Protein AF-A0A1A7XT95-F1 (afdb_monomer_lite)

Sequence (165 aa):
LTNCIFMTFSDPPEWSKQVEYTFTGIYTFESLTKIVARGFAIDNFTFLRDPWNWLDFMVISMAYITEFVDLGNVSALRTFRVLRALKTISVIPGLKTIVGALIQSVKKLSDVMILTVFCLSVFALIGLQLFMGNLRNKCVFWPINMTEQYLENGSRGFDWSQFIN

Foldseek 3Di:
DVLVVLLPDPDHDPVSVVVLVVVLVVLLVVLVCVCVVVPPDDDPDDQPVDVLSVLSVVLNVVVVCVVVDCPDDDPVSSVSSVSVVCNVCSVDPVSVVVVVVVVVVVVVCVVVVVVVVVVVVVVVVVCCVVCVCVVLDDDDDPPDPCVQLADPVRDGDDDPVVSND

Organism: NCBI:txid60296

pLDDT: mean 72.71, std 12.89, range [39.56, 97.75]

Secondary structure (DSSP, 8-state):
-HHHHHHT-SS--THHHHHHHHHHHHHHHHHHHHHHHT-SSSS-SSSSS-HHHHHHHHHHHHHHHHHH---TT-THHHHHHHHHHHHHHHH-HHHHHHHHHHHHHHHHHHHHHHHHHHHHHHHHHHHHHHHTTGGG-----SS--GGGGB-TTS-B---HHHHH-

InterPro domains:
  IPR005821 Ion transport domain [PF00520] (1-145)
  IPR027359 Voltage-dependent channel domain superfamily [G3DSA:1.20.120.350] (1-93)
  IPR043203 Voltage-gated cation channel calcium and sodium [PTHR10037] (1-145)

Radius of gyration: 28.0 Å; chains: 1; bounding box: 80×46×54 Å

Structure (mmCIF, N/CA/C/O backbone):
data_AF-A0A1A7XT95-F1
#
_entry.id   AF-A0A1A7XT95-F1
#
loop_
_atom_site.group_PDB
_atom_site.id
_atom_site.type_symbol
_atom_site.label_atom_id
_atom_site.label_alt_id
_atom_site.label_comp_id
_atom_site.label_asym_id
_atom_site.label_entity_id
_atom_site.label_seq_id
_atom_site.pdbx_PDB_ins_code
_atom_site.Cartn_x
_atom_site.Cartn_y
_atom_site.Cartn_z
_atom_site.occupancy
_atom_site.B_iso_or_equiv
_atom_site.auth_seq_id
_atom_site.auth_comp_id
_atom_site.auth_asym_id
_atom_site.auth_atom_id
_atom_site.pdbx_PDB_model_num
ATOM 1 N N . LEU A 1 1 ? -7.462 3.606 17.729 1.00 60.94 1 LEU A N 1
ATOM 2 C CA . LEU A 1 1 ? -6.140 4.183 18.083 1.00 60.94 1 LEU A CA 1
ATOM 3 C C . LEU A 1 1 ? -5.232 3.162 18.765 1.00 60.94 1 LEU A C 1
ATOM 5 O O . LEU A 1 1 ? -4.178 2.885 18.215 1.00 60.94 1 LEU A O 1
ATOM 9 N N . THR A 1 2 ? -5.649 2.522 19.865 1.00 65.75 2 THR A N 1
ATOM 10 C CA . THR A 1 2 ? -4.862 1.477 20.564 1.00 65.75 2 THR A CA 1
ATOM 11 C C . THR A 1 2 ? -4.402 0.334 19.650 1.00 65.75 2 THR A C 1
ATOM 13 O O . THR A 1 2 ? -3.263 -0.103 19.733 1.00 65.75 2 THR A O 1
ATOM 16 N N . ASN A 1 3 ? -5.246 -0.087 18.702 1.00 66.25 3 ASN A N 1
ATOM 17 C CA . ASN A 1 3 ? -4.903 -1.112 1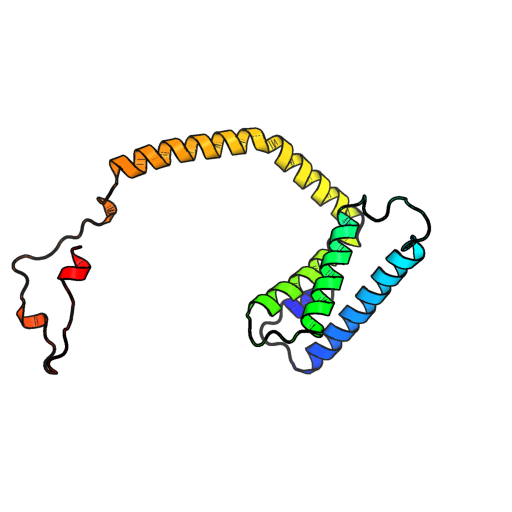7.711 1.00 66.25 3 ASN A CA 1
ATOM 18 C C . ASN A 1 3 ? -3.748 -0.691 16.771 1.00 66.25 3 ASN A C 1
ATOM 20 O O . ASN A 1 3 ? -2.932 -1.526 16.402 1.00 66.25 3 ASN A O 1
ATOM 24 N N . CYS A 1 4 ? -3.615 0.601 16.451 1.00 68.75 4 CYS A N 1
ATOM 25 C CA . CYS A 1 4 ? -2.528 1.111 15.606 1.00 68.75 4 CYS A CA 1
ATOM 26 C C . CYS A 1 4 ? -1.183 1.148 16.345 1.00 68.75 4 CYS A C 1
ATOM 28 O O . CYS A 1 4 ? -0.157 0.872 15.739 1.00 68.75 4 CYS A O 1
ATOM 30 N N . ILE A 1 5 ? -1.196 1.439 17.652 1.00 72.06 5 ILE A N 1
ATOM 31 C CA . ILE A 1 5 ? -0.004 1.377 18.524 1.00 72.06 5 ILE A CA 1
ATOM 32 C C . ILE A 1 5 ? 0.516 -0.062 18.609 1.00 72.06 5 ILE A C 1
ATOM 34 O O . ILE A 1 5 ? 1.709 -0.320 18.723 1.00 72.06 5 ILE A O 1
ATOM 38 N N . PHE A 1 6 ? -0.395 -1.020 18.525 1.00 65.12 6 PHE A N 1
ATOM 39 C CA . PHE A 1 6 ? -0.053 -2.426 18.571 1.00 65.12 6 PHE A CA 1
ATOM 40 C C . PHE A 1 6 ? 0.551 -2.940 17.261 1.00 65.12 6 PHE A C 1
ATOM 42 O O . PHE A 1 6 ? 1.495 -3.721 17.289 1.00 65.12 6 PHE A O 1
ATOM 49 N N . MET A 1 7 ? 0.086 -2.421 16.117 1.00 66.31 7 MET A N 1
ATOM 50 C CA . MET A 1 7 ? 0.673 -2.723 14.805 1.00 66.31 7 MET A CA 1
ATOM 51 C C . MET A 1 7 ? 2.103 -2.195 14.630 1.00 66.31 7 MET A C 1
ATOM 53 O O . MET A 1 7 ? 2.810 -2.671 13.748 1.00 66.31 7 MET A O 1
ATOM 57 N N . THR A 1 8 ? 2.533 -1.212 15.428 1.00 72.31 8 THR A N 1
ATOM 58 C CA . THR A 1 8 ? 3.897 -0.663 15.352 1.00 72.31 8 THR A CA 1
ATOM 59 C C . THR A 1 8 ? 4.950 -1.490 16.091 1.00 72.31 8 THR A C 1
ATOM 61 O O . THR A 1 8 ? 6.137 -1.214 15.937 1.00 72.31 8 THR A O 1
ATOM 64 N N . PHE A 1 9 ? 4.561 -2.501 16.874 1.00 73.94 9 PHE A N 1
ATOM 65 C CA . PHE A 1 9 ? 5.522 -3.392 17.525 1.00 73.94 9 PHE A CA 1
ATOM 66 C C . PHE A 1 9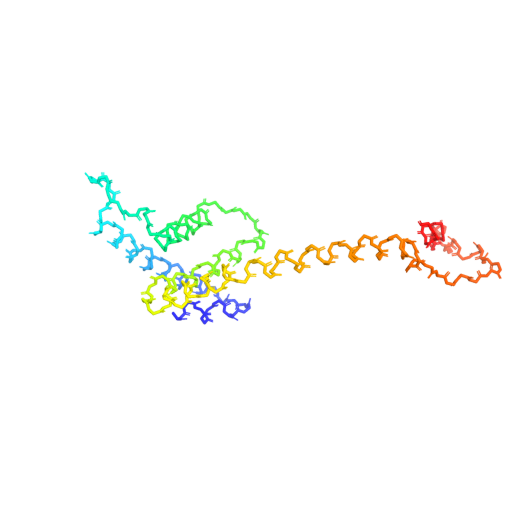 ? 6.011 -4.477 16.555 1.00 73.94 9 PHE A C 1
ATOM 68 O O . PHE A 1 9 ? 5.209 -5.240 16.019 1.00 73.94 9 PHE A O 1
ATOM 75 N N . SER A 1 10 ? 7.331 -4.558 16.354 1.00 66.31 10 SER A N 1
ATOM 76 C CA . SER A 1 10 ? 7.967 -5.561 15.484 1.00 66.31 10 SER A CA 1
ATOM 77 C C . SER A 1 10 ? 7.856 -6.990 16.030 1.00 66.31 10 SER A C 1
ATOM 79 O O . SER A 1 10 ? 7.635 -7.913 15.250 1.00 66.31 10 SER A O 1
ATOM 81 N N . ASP A 1 11 ? 7.936 -7.154 17.356 1.00 70.38 11 ASP A N 1
ATOM 82 C CA . ASP A 1 11 ? 7.840 -8.439 18.058 1.00 70.38 11 ASP A CA 1
ATOM 83 C C . ASP A 1 11 ? 6.724 -8.379 19.112 1.00 70.38 11 ASP A C 1
ATOM 85 O O . ASP A 1 11 ? 6.948 -7.952 20.250 1.00 70.38 11 ASP A O 1
ATOM 89 N N . PRO A 1 12 ? 5.482 -8.736 18.746 1.00 65.81 12 PRO A N 1
ATOM 90 C CA . PRO A 1 12 ? 4.367 -8.652 19.668 1.00 65.81 12 PRO A CA 1
ATOM 91 C C . PRO A 1 12 ? 4.391 -9.848 20.648 1.00 65.81 12 PRO A C 1
ATOM 93 O O . PRO A 1 12 ? 4.474 -11.000 20.222 1.00 65.81 12 PRO A O 1
ATOM 96 N N . PRO A 1 13 ? 4.299 -9.613 21.969 1.00 72.88 13 PRO A N 1
ATOM 97 C CA . PRO A 1 13 ? 4.295 -10.678 22.982 1.00 72.88 13 PRO A CA 1
ATOM 98 C C . PRO A 1 13 ? 3.018 -11.532 22.896 1.00 72.88 13 PRO A C 1
ATOM 100 O O . PRO A 1 13 ? 1.989 -11.007 22.517 1.00 72.88 13 PRO A O 1
ATOM 103 N N . GLU A 1 14 ? 3.001 -12.814 23.275 1.00 71.62 14 GLU A N 1
ATOM 104 C CA . GLU A 1 14 ? 1.859 -13.737 23.019 1.00 71.62 14 GLU A CA 1
ATOM 105 C C . GLU A 1 14 ? 0.463 -13.250 23.489 1.00 71.62 14 GLU A C 1
ATOM 107 O O . GLU A 1 14 ? -0.543 -13.524 22.832 1.00 71.62 14 GLU A O 1
ATOM 112 N N . TRP A 1 15 ? 0.377 -12.442 24.555 1.00 72.50 15 TRP A N 1
ATOM 113 C CA . TRP A 1 15 ? -0.879 -11.821 25.024 1.00 72.50 15 TRP A CA 1
ATOM 114 C C . TRP A 1 15 ? -1.472 -10.797 24.038 1.00 72.50 15 TRP A C 1
ATOM 116 O O . TRP A 1 15 ? -2.656 -10.459 24.097 1.00 72.50 15 TRP A O 1
ATOM 126 N N . SER A 1 16 ? -0.658 -10.331 23.093 1.00 66.88 16 SER A N 1
ATOM 127 C CA . SER A 1 16 ? -1.038 -9.435 22.006 1.00 66.88 16 SER A CA 1
ATOM 128 C C . SER A 1 16 ? -2.167 -9.982 21.143 1.00 66.88 16 SER A C 1
ATOM 130 O O . SER A 1 16 ? -3.099 -9.253 20.804 1.00 66.88 16 SER A O 1
ATOM 132 N N . LYS A 1 17 ? -2.139 -11.283 20.855 1.00 64.94 17 LYS A N 1
ATOM 133 C CA . LYS A 1 17 ? -3.112 -11.933 19.979 1.00 64.94 17 LYS A CA 1
ATOM 134 C C . LYS A 1 17 ? -4.520 -11.864 20.570 1.00 64.94 17 LYS A C 1
ATOM 136 O O . LYS A 1 17 ? -5.464 -11.517 19.870 1.00 64.94 17 LYS A O 1
ATOM 141 N N . GLN A 1 18 ? -4.672 -12.090 21.877 1.00 69.44 18 GLN A N 1
ATOM 142 C CA . GLN A 1 18 ? -5.971 -11.977 22.560 1.00 69.44 18 GLN A CA 1
ATOM 143 C C . GLN A 1 18 ? -6.533 -10.554 22.523 1.00 69.44 18 GLN A C 1
ATOM 145 O O . GLN A 1 18 ? -7.735 -10.356 22.329 1.00 69.44 18 GLN A O 1
ATOM 150 N N . VAL A 1 19 ? -5.666 -9.555 22.672 1.00 70.69 19 VAL A N 1
ATOM 151 C CA .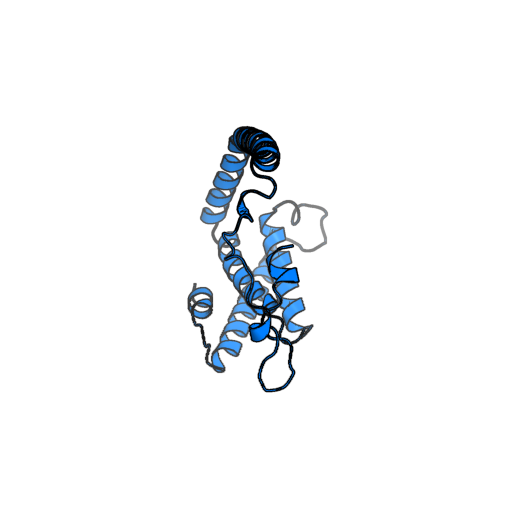 VAL A 1 19 ? -6.044 -8.143 22.583 1.00 70.69 19 VAL A CA 1
ATOM 152 C C . VAL A 1 19 ? -6.455 -7.788 21.148 1.00 70.69 19 VAL A C 1
ATOM 154 O O . VAL A 1 19 ? -7.482 -7.139 20.947 1.00 70.69 19 VAL A O 1
ATOM 157 N N . GLU A 1 20 ? -5.727 -8.273 20.139 1.00 68.00 20 GLU A N 1
ATOM 158 C CA . GLU A 1 20 ? -6.085 -8.123 18.723 1.00 68.00 20 GLU A CA 1
ATOM 159 C C . GLU A 1 20 ? -7.436 -8.773 18.386 1.00 68.00 20 GLU A C 1
ATOM 161 O O . GLU A 1 20 ? -8.248 -8.146 17.697 1.00 68.00 20 GLU A O 1
ATOM 166 N N . TYR A 1 21 ? -7.714 -9.976 18.896 1.00 66.94 21 TYR A N 1
ATOM 167 C CA . TYR A 1 21 ? -8.999 -10.659 18.713 1.00 66.94 21 TYR A CA 1
ATOM 168 C C . TYR A 1 21 ? -10.147 -9.935 19.407 1.00 66.94 21 TYR A C 1
ATOM 170 O O . TYR A 1 21 ? -11.200 -9.741 18.806 1.00 66.94 21 TYR A O 1
ATOM 178 N N . THR A 1 22 ? -9.932 -9.445 20.628 1.00 73.94 22 THR A N 1
ATOM 179 C CA . THR A 1 22 ? -10.944 -8.680 21.373 1.00 73.94 22 THR A CA 1
ATOM 180 C C . THR A 1 22 ? -11.287 -7.381 20.649 1.00 73.94 22 THR A C 1
ATOM 182 O O . THR A 1 22 ? -12.460 -7.075 20.437 1.00 73.94 22 THR A O 1
ATOM 185 N N . PHE A 1 23 ? -10.276 -6.640 20.184 1.00 67.19 23 PHE A N 1
ATOM 186 C CA . PHE A 1 23 ? -10.499 -5.451 19.366 1.00 67.19 23 PHE A CA 1
ATOM 187 C C . PHE A 1 23 ? -11.234 -5.793 18.070 1.00 67.19 23 PHE A C 1
ATOM 189 O O . PHE A 1 23 ? -12.198 -5.118 17.716 1.00 67.19 23 PHE A O 1
ATOM 196 N N . THR A 1 24 ? -10.828 -6.860 17.383 1.00 67.25 24 THR A N 1
ATOM 197 C CA . THR A 1 24 ? -11.481 -7.302 16.143 1.00 67.25 24 THR A CA 1
ATOM 198 C C . THR A 1 24 ? -12.940 -7.676 16.388 1.00 67.25 24 THR A C 1
ATOM 200 O O . THR A 1 24 ? -13.796 -7.250 15.617 1.00 67.25 24 THR A O 1
ATOM 203 N N . GLY A 1 25 ? -13.248 -8.376 17.480 1.00 68.62 25 GLY A N 1
ATOM 204 C CA . GLY A 1 25 ? -14.608 -8.727 17.883 1.00 68.62 25 GLY A CA 1
ATOM 205 C C . GLY A 1 25 ? -15.473 -7.500 18.169 1.00 68.62 25 GLY A C 1
ATOM 206 O O . GLY A 1 25 ? -16.559 -7.382 17.608 1.00 68.62 25 GLY A O 1
ATOM 207 N N . ILE A 1 26 ? -14.968 -6.537 18.948 1.00 76.44 26 ILE A N 1
ATOM 208 C CA . ILE A 1 26 ? -15.677 -5.280 19.249 1.00 76.44 26 ILE A CA 1
ATOM 209 C C . ILE A 1 26 ? -15.968 -4.497 17.961 1.00 76.44 26 ILE A C 1
ATOM 211 O O . ILE A 1 26 ? -17.103 -4.081 17.733 1.00 76.44 26 ILE A O 1
ATOM 215 N N . TYR A 1 27 ? -14.977 -4.337 17.080 1.00 66.56 27 TYR A N 1
ATOM 216 C CA . TYR A 1 27 ? -15.160 -3.607 15.821 1.00 66.56 27 TYR A CA 1
ATOM 217 C C . TYR A 1 27 ? -16.053 -4.354 14.826 1.00 66.56 27 TYR A C 1
ATOM 219 O O . TYR A 1 27 ? -16.763 -3.724 14.039 1.00 66.56 27 TYR A O 1
ATOM 227 N N . THR A 1 28 ? -16.013 -5.685 14.827 1.00 66.88 28 THR A N 1
ATOM 228 C CA . THR A 1 28 ? -16.905 -6.522 14.016 1.00 66.88 28 THR A CA 1
ATOM 229 C C . THR A 1 28 ? -18.336 -6.364 14.498 1.00 66.88 28 THR A C 1
ATOM 231 O O . THR A 1 28 ? -19.216 -6.121 13.683 1.00 66.88 28 THR A O 1
ATOM 234 N N . PHE A 1 29 ? -18.560 -6.404 15.811 1.00 71.44 29 PHE A N 1
ATOM 235 C CA . PHE A 1 29 ? -19.873 -6.203 16.409 1.00 71.44 29 PHE A CA 1
ATOM 236 C C . PHE A 1 29 ? -20.405 -4.789 16.152 1.00 71.44 29 PHE A C 1
ATOM 238 O O . PHE A 1 29 ? -21.546 -4.638 15.733 1.00 71.44 29 PHE A O 1
ATOM 245 N N . GLU A 1 30 ? -19.583 -3.749 16.303 1.00 69.56 30 GLU A N 1
ATOM 246 C CA . GLU A 1 30 ? -19.964 -2.362 16.007 1.00 69.56 30 GLU A CA 1
ATOM 247 C C . GLU A 1 30 ? -20.414 -2.187 14.546 1.00 69.56 30 GLU A C 1
ATOM 249 O O . GLU A 1 30 ? -21.448 -1.570 14.275 1.00 69.56 30 GLU A O 1
ATOM 254 N N . SER A 1 31 ? -19.666 -2.761 13.600 1.00 62.91 31 SER A N 1
ATOM 255 C CA . SER A 1 31 ? -20.030 -2.733 12.182 1.00 62.91 31 SER A CA 1
ATOM 256 C C . SER A 1 31 ? -21.254 -3.574 11.881 1.00 62.91 31 SER A C 1
ATOM 258 O O . SER A 1 31 ? -22.162 -3.086 11.223 1.00 62.91 31 SER A O 1
ATOM 260 N N . LEU A 1 32 ? -21.331 -4.796 12.403 1.00 66.12 32 LEU A N 1
ATOM 261 C CA . LEU A 1 32 ? -22.481 -5.677 12.228 1.00 66.12 32 LEU A CA 1
ATOM 262 C C . LEU A 1 32 ? -23.756 -5.020 12.767 1.00 66.12 32 LEU A C 1
ATOM 264 O O . LEU A 1 32 ? -24.787 -5.047 12.107 1.00 66.12 32 LEU A O 1
ATOM 268 N N . THR A 1 33 ? -23.672 -4.337 13.909 1.00 65.25 33 THR A N 1
ATOM 269 C CA . THR A 1 33 ? -24.801 -3.601 14.490 1.00 65.25 33 THR A CA 1
ATOM 270 C C . THR A 1 33 ? -25.183 -2.404 13.620 1.00 65.25 33 THR A C 1
ATOM 272 O O . THR A 1 33 ? -26.365 -2.176 13.396 1.00 65.25 33 THR A O 1
ATOM 275 N N . LYS A 1 34 ? -24.217 -1.663 13.056 1.00 64.31 34 LYS A N 1
ATOM 276 C CA . LYS A 1 34 ? -24.486 -0.575 12.092 1.00 64.31 34 LYS A CA 1
ATOM 277 C C . LYS A 1 34 ? -25.103 -1.081 10.786 1.00 64.31 34 LYS A C 1
ATOM 279 O O . LYS A 1 34 ? -25.956 -0.399 10.224 1.00 64.31 34 LYS A O 1
ATOM 284 N N . ILE A 1 35 ? -24.679 -2.252 10.322 1.00 64.06 35 ILE A N 1
ATOM 285 C CA . ILE A 1 35 ? -25.174 -2.935 9.125 1.00 64.06 35 ILE A CA 1
ATOM 286 C C . ILE A 1 35 ? -26.617 -3.418 9.350 1.00 64.06 35 ILE A C 1
ATOM 288 O O . ILE A 1 35 ? -27.501 -3.133 8.550 1.00 64.06 35 ILE A O 1
ATOM 292 N N . VAL A 1 36 ? -26.880 -4.084 10.476 1.00 61.44 36 VAL A N 1
ATOM 293 C CA . VAL A 1 36 ? -28.206 -4.611 10.834 1.00 61.44 36 VAL A CA 1
ATOM 294 C C . VAL A 1 36 ? -29.185 -3.480 11.165 1.00 61.44 36 VAL A C 1
ATOM 296 O O . VAL A 1 36 ? -30.318 -3.505 10.692 1.00 61.44 36 VAL A O 1
ATOM 299 N N . ALA A 1 37 ? -28.750 -2.448 11.896 1.00 58.84 37 ALA A N 1
ATOM 300 C CA . ALA A 1 37 ? -29.587 -1.298 12.249 1.00 58.84 37 ALA A CA 1
ATOM 301 C C . ALA A 1 37 ? -29.945 -0.410 11.046 1.00 58.84 37 ALA A C 1
ATOM 303 O O . ALA A 1 37 ? -30.971 0.262 11.072 1.00 58.84 37 ALA A O 1
ATOM 304 N N . ARG A 1 38 ? -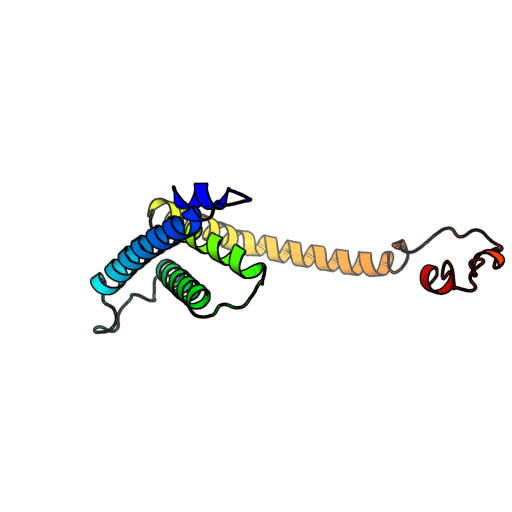29.120 -0.399 9.988 1.00 54.94 38 ARG A N 1
ATOM 305 C CA . ARG A 1 38 ? -29.426 0.290 8.721 1.00 54.94 38 ARG A CA 1
ATOM 306 C C . ARG A 1 38 ? -30.148 -0.600 7.700 1.00 54.94 38 ARG A C 1
ATOM 308 O O . ARG A 1 38 ? -30.506 -0.101 6.639 1.00 54.94 38 ARG A O 1
ATOM 315 N N . GLY A 1 39 ? -30.422 -1.860 8.052 1.00 50.94 39 GLY A N 1
ATOM 316 C CA . GLY A 1 39 ? -31.183 -2.821 7.254 1.00 50.94 39 GLY A CA 1
ATOM 317 C C . GLY A 1 39 ? -30.290 -3.694 6.372 1.00 50.94 39 GLY A C 1
ATOM 318 O O . GLY A 1 39 ? -29.570 -3.195 5.513 1.00 50.94 39 GLY A O 1
ATOM 319 N N . PHE A 1 40 ? -30.357 -5.016 6.572 1.00 51.06 40 PHE A N 1
ATOM 320 C CA . PHE A 1 40 ? -29.533 -5.971 5.824 1.00 51.06 40 PHE A CA 1
ATOM 321 C C . PHE A 1 40 ? -30.173 -6.438 4.508 1.00 51.06 40 PHE A C 1
ATOM 323 O O . PHE A 1 40 ? -29.441 -6.629 3.545 1.00 51.06 40 PHE A O 1
ATOM 330 N N . ALA A 1 41 ? -31.499 -6.637 4.425 1.00 48.12 41 ALA A N 1
ATOM 331 C CA . ALA A 1 41 ? -32.076 -7.320 3.254 1.00 48.12 41 ALA A CA 1
ATOM 332 C C . ALA A 1 41 ? -33.626 -7.354 3.146 1.00 48.12 41 ALA A C 1
ATOM 334 O O . ALA A 1 41 ? -34.149 -8.341 2.639 1.00 48.12 41 ALA A O 1
ATOM 335 N N . ILE A 1 42 ? -34.395 -6.366 3.632 1.00 46.59 42 ILE A N 1
ATOM 336 C CA . ILE A 1 42 ? -35.879 -6.387 3.467 1.00 46.59 42 ILE A CA 1
ATOM 337 C C . ILE A 1 42 ? -36.429 -5.236 2.616 1.00 46.59 42 ILE A C 1
ATOM 339 O O . ILE A 1 42 ? -37.548 -5.335 2.125 1.00 46.59 42 ILE A O 1
ATOM 343 N N . ASP A 1 43 ? -35.633 -4.210 2.315 1.00 39.56 43 ASP A N 1
ATOM 344 C CA . ASP A 1 43 ? -36.032 -3.214 1.323 1.00 39.56 43 ASP A CA 1
ATOM 345 C C . ASP A 1 43 ? -34.872 -2.904 0.372 1.00 39.56 43 ASP A C 1
ATOM 347 O O . ASP A 1 43 ? -33.717 -2.781 0.782 1.00 39.56 43 ASP A O 1
ATOM 351 N N . ASN A 1 44 ? -35.180 -2.851 -0.921 1.00 43.91 44 ASN A N 1
ATOM 352 C CA . ASN A 1 44 ? -34.261 -2.826 -2.062 1.00 43.91 44 ASN A CA 1
ATOM 353 C C . ASN A 1 44 ? -33.455 -1.516 -2.213 1.00 43.91 44 ASN A C 1
ATOM 355 O O . ASN A 1 44 ? -33.132 -1.125 -3.334 1.00 43.91 44 ASN A O 1
ATOM 359 N N . PHE A 1 45 ? -33.108 -0.807 -1.136 1.00 44.69 45 PHE A N 1
ATOM 360 C CA . PHE A 1 45 ? -32.513 0.524 -1.253 1.00 44.69 45 PHE A CA 1
ATOM 361 C C . PHE A 1 45 ? -31.375 0.817 -0.255 1.00 44.69 45 PHE A C 1
ATOM 363 O O . PHE A 1 45 ? -31.573 1.191 0.894 1.00 44.69 45 PHE A O 1
ATOM 370 N N . THR A 1 46 ? -30.162 0.862 -0.825 1.00 50.84 46 THR A N 1
ATOM 371 C CA . THR A 1 46 ? -29.117 1.878 -0.539 1.00 50.84 46 THR A CA 1
ATOM 372 C C . THR A 1 46 ? -28.039 1.588 0.519 1.00 50.84 46 THR A C 1
ATOM 374 O O . THR A 1 46 ? -27.336 2.510 0.915 1.00 50.84 46 THR A O 1
ATOM 377 N N . PHE A 1 47 ? -27.763 0.339 0.910 1.00 48.81 47 PHE A N 1
ATOM 378 C CA . PHE A 1 47 ? -26.535 0.053 1.689 1.00 48.81 47 PHE A CA 1
ATOM 379 C C . PHE A 1 47 ? -25.274 -0.094 0.800 1.00 48.81 47 PHE A C 1
ATOM 381 O O . PHE A 1 47 ? -24.169 0.263 1.202 1.00 48.81 47 PHE A O 1
ATOM 388 N N . LEU A 1 48 ? -25.425 -0.540 -0.455 1.00 52.34 48 LEU A N 1
ATOM 389 C CA . LEU A 1 48 ? -24.316 -0.741 -1.408 1.00 52.34 48 LEU A CA 1
ATOM 390 C C . LEU A 1 48 ? -23.937 0.508 -2.232 1.00 52.34 48 LEU A C 1
ATOM 392 O O . LEU A 1 48 ? -22.997 0.453 -3.019 1.00 52.34 48 LEU A O 1
ATOM 396 N N . ARG A 1 49 ? -24.651 1.634 -2.083 1.00 56.81 49 ARG A N 1
ATOM 397 C CA . ARG A 1 49 ? -24.388 2.856 -2.872 1.00 56.81 49 ARG A CA 1
ATOM 398 C C . ARG A 1 49 ? -23.239 3.697 -2.310 1.00 56.81 49 ARG A C 1
ATOM 400 O O . ARG A 1 49 ? -22.629 4.459 -3.057 1.00 56.81 49 ARG A O 1
ATOM 407 N N . ASP A 1 50 ? -22.926 3.532 -1.026 1.00 65.25 50 ASP A N 1
ATOM 408 C CA . ASP A 1 50 ? -21.812 4.220 -0.385 1.00 65.25 50 ASP A CA 1
ATOM 409 C C . ASP A 1 50 ? -20.520 3.388 -0.480 1.00 65.25 50 ASP A C 1
ATOM 411 O O . ASP A 1 50 ? -20.406 2.345 0.171 1.00 65.25 50 ASP A O 1
ATOM 415 N N . PRO A 1 51 ? -19.487 3.855 -1.209 1.00 69.50 51 PRO A N 1
ATOM 416 C CA . PRO A 1 51 ? -18.224 3.122 -1.368 1.00 69.50 51 PRO A CA 1
ATOM 417 C C . PRO A 1 51 ? -17.495 2.892 -0.034 1.00 69.50 51 PRO A C 1
ATOM 419 O O . PRO A 1 51 ? -16.760 1.921 0.134 1.00 69.50 51 PRO A O 1
ATOM 422 N N . TRP A 1 52 ? -17.747 3.750 0.955 1.00 71.69 52 TRP A N 1
ATOM 423 C CA . TRP A 1 52 ? -17.227 3.625 2.319 1.00 71.69 52 TRP A CA 1
ATOM 424 C C . TRP A 1 52 ? -17.739 2.398 3.060 1.00 71.69 52 TRP A C 1
ATOM 426 O O . TRP A 1 52 ? -17.063 1.872 3.939 1.00 71.69 52 TRP A O 1
ATOM 436 N N . ASN A 1 53 ? -18.943 1.971 2.719 1.00 71.19 53 ASN A N 1
ATOM 437 C CA . ASN A 1 53 ? -19.609 0.854 3.347 1.00 71.19 53 ASN A CA 1
ATOM 438 C C . ASN A 1 53 ? -19.191 -0.480 2.700 1.00 71.19 53 ASN A C 1
ATOM 440 O O . ASN A 1 53 ? -19.049 -1.495 3.377 1.00 71.19 53 ASN A O 1
ATOM 444 N N . TRP A 1 54 ? -18.855 -0.436 1.407 1.00 73.62 54 TRP A N 1
ATOM 445 C CA . TRP A 1 54 ? -18.167 -1.518 0.697 1.00 73.62 54 TRP A CA 1
ATOM 446 C C . TRP A 1 54 ? -16.787 -1.824 1.292 1.00 73.62 54 TRP A C 1
ATOM 448 O O . TRP A 1 54 ? -16.426 -2.988 1.453 1.00 73.62 54 TRP A O 1
ATOM 458 N N . LEU A 1 55 ? -16.038 -0.786 1.681 1.00 73.06 55 LEU A N 1
ATOM 459 C CA . LEU A 1 55 ? -14.746 -0.948 2.352 1.00 73.06 55 LEU A CA 1
ATOM 460 C C . LEU A 1 55 ? -14.893 -1.696 3.685 1.00 73.06 55 LEU A C 1
ATOM 462 O O . LEU A 1 55 ? -14.118 -2.610 3.952 1.00 73.06 55 LEU A O 1
ATOM 466 N N . ASP A 1 56 ? -15.897 -1.359 4.499 1.00 74.12 56 ASP A N 1
ATOM 467 C CA . ASP A 1 56 ? -16.131 -2.030 5.786 1.00 74.12 56 ASP A CA 1
ATOM 468 C C . ASP A 1 56 ? -16.482 -3.520 5.601 1.00 74.12 56 ASP A C 1
ATOM 470 O O . ASP A 1 56 ? -15.933 -4.375 6.298 1.00 74.12 56 ASP A O 1
ATOM 474 N N . PHE A 1 57 ? -17.289 -3.856 4.587 1.00 71.62 57 PHE A N 1
ATOM 475 C CA . PHE A 1 57 ? -17.609 -5.246 4.236 1.00 71.62 57 PHE A CA 1
ATOM 476 C C . PHE A 1 57 ? -16.381 -6.045 3.760 1.00 71.62 57 PHE A C 1
ATOM 478 O O . PHE A 1 57 ? -16.163 -7.181 4.189 1.00 71.62 57 PHE A O 1
ATOM 485 N N . MET A 1 58 ? -15.534 -5.445 2.918 1.00 75.06 58 MET A N 1
ATOM 486 C CA . MET A 1 58 ? -14.291 -6.074 2.450 1.00 75.06 58 MET A CA 1
ATOM 487 C C . MET A 1 58 ? -13.304 -6.324 3.597 1.00 75.06 58 MET A C 1
ATOM 489 O O . MET A 1 58 ? -12.683 -7.380 3.659 1.00 75.06 58 MET A O 1
ATOM 493 N N . VAL A 1 59 ? -13.179 -5.394 4.548 1.00 74.88 59 VAL A N 1
ATOM 494 C CA . VAL A 1 59 ? -12.280 -5.562 5.703 1.00 74.88 59 VAL A CA 1
ATOM 495 C C . VAL A 1 59 ? -12.762 -6.675 6.638 1.00 74.88 59 VAL A C 1
ATOM 497 O O . VAL A 1 59 ? -11.946 -7.467 7.107 1.00 74.88 59 VAL A O 1
ATOM 500 N N . ILE A 1 60 ? -14.071 -6.761 6.901 1.00 74.75 60 ILE A N 1
ATOM 501 C CA . ILE A 1 60 ? -14.644 -7.802 7.773 1.00 74.75 60 ILE A CA 1
ATOM 502 C C . ILE A 1 60 ? -14.544 -9.177 7.110 1.00 74.75 60 ILE A C 1
ATOM 504 O O . ILE A 1 60 ? -14.089 -10.123 7.749 1.00 74.75 60 ILE A O 1
ATOM 508 N N . SER A 1 61 ? -14.916 -9.287 5.831 1.00 75.19 61 SER A N 1
ATOM 509 C CA . SER A 1 61 ? -14.804 -10.548 5.087 1.00 75.19 61 SER A CA 1
ATOM 510 C C . SER A 1 61 ? -13.356 -11.038 5.024 1.00 75.19 61 SER A C 1
ATOM 512 O O . SER A 1 61 ? -13.104 -12.204 5.314 1.00 75.19 61 SER A O 1
ATOM 514 N N . MET A 1 62 ? -12.391 -10.147 4.768 1.00 70.19 62 MET A N 1
ATOM 515 C CA . MET A 1 62 ? -10.977 -10.521 4.752 1.00 70.19 62 MET A CA 1
ATOM 516 C C . MET A 1 62 ? -10.470 -10.943 6.134 1.00 70.19 62 MET A C 1
ATOM 518 O O . MET A 1 62 ? -9.723 -11.909 6.227 1.00 70.19 62 MET A O 1
ATOM 522 N N . ALA A 1 63 ? -10.911 -10.283 7.212 1.00 72.38 63 ALA A N 1
ATOM 523 C CA . ALA A 1 63 ? -10.563 -10.683 8.575 1.00 72.38 63 ALA A CA 1
ATOM 524 C C . ALA A 1 63 ? -11.091 -12.086 8.924 1.00 72.38 63 ALA A C 1
ATOM 526 O O . ALA A 1 63 ? -10.348 -12.880 9.495 1.00 72.38 63 ALA A O 1
ATOM 527 N N . TYR A 1 64 ? -12.329 -12.413 8.539 1.00 70.50 64 TYR A N 1
ATOM 528 C CA . TYR A 1 64 ? -12.891 -13.753 8.741 1.00 70.50 64 TYR A CA 1
ATOM 529 C C . TYR A 1 64 ? -12.182 -14.810 7.896 1.00 70.50 64 TYR A C 1
ATOM 531 O O . TYR A 1 64 ? -11.888 -15.884 8.404 1.00 70.50 64 TYR A O 1
ATOM 539 N N . ILE A 1 65 ? -11.863 -14.512 6.634 1.00 72.38 65 ILE A N 1
ATOM 540 C CA . ILE A 1 65 ? -11.140 -15.446 5.757 1.00 72.38 65 ILE A CA 1
ATOM 541 C C . ILE A 1 65 ? -9.756 -15.766 6.332 1.00 72.38 65 ILE A C 1
ATOM 543 O O . ILE A 1 65 ? -9.362 -16.928 6.330 1.00 72.38 65 ILE A O 1
ATOM 547 N N . THR A 1 66 ? -9.043 -14.772 6.872 1.00 66.06 66 THR A N 1
ATOM 548 C CA . THR A 1 66 ? -7.735 -14.997 7.509 1.00 66.06 66 THR A CA 1
ATOM 549 C C . THR A 1 66 ? -7.811 -15.769 8.825 1.00 66.06 66 THR A C 1
ATOM 551 O O . THR A 1 66 ? -6.813 -16.346 9.233 1.00 66.06 66 THR A O 1
ATOM 554 N N . GLU A 1 67 ? -8.967 -15.765 9.490 1.00 65.69 67 GLU A N 1
ATOM 555 C CA . GLU A 1 67 ? -9.212 -16.520 10.725 1.00 65.69 67 GLU A CA 1
ATOM 556 C C . GLU A 1 67 ? -9.604 -17.976 10.427 1.00 65.69 67 GLU A C 1
ATOM 558 O O . GLU A 1 67 ? -9.195 -18.900 11.121 1.00 65.69 67 GLU A O 1
ATOM 563 N N . PHE A 1 68 ? -10.426 -18.175 9.391 1.00 61.78 68 PHE A N 1
ATOM 564 C CA . PHE A 1 68 ? -10.995 -19.477 9.039 1.00 61.78 68 PHE A CA 1
ATOM 565 C C . PHE A 1 68 ? -10.074 -20.314 8.151 1.00 61.78 68 PHE A C 1
ATOM 567 O O . PHE A 1 68 ? -10.155 -21.541 8.162 1.00 61.78 68 PHE A O 1
ATOM 574 N N . VAL A 1 69 ? -9.226 -19.662 7.353 1.00 61.25 69 VAL A N 1
ATOM 575 C CA . VAL A 1 69 ? -8.274 -20.322 6.465 1.00 61.25 69 VAL A CA 1
ATOM 576 C C . VAL A 1 69 ? -6.871 -19.937 6.910 1.00 61.25 69 VAL A C 1
ATOM 578 O O . VAL A 1 69 ? -6.355 -18.878 6.551 1.00 61.25 69 VAL A O 1
ATOM 581 N N . ASP A 1 70 ? -6.248 -20.823 7.682 1.00 60.59 70 ASP A N 1
ATOM 582 C CA . ASP A 1 70 ? -4.848 -20.704 8.088 1.00 60.59 70 ASP A CA 1
ATOM 583 C C . ASP A 1 70 ? -3.953 -21.021 6.872 1.00 60.59 70 ASP A C 1
ATOM 585 O O . ASP A 1 70 ? -3.417 -22.116 6.690 1.00 60.59 70 ASP A O 1
ATOM 589 N N . LEU A 1 71 ? -3.884 -20.068 5.938 1.00 57.22 71 LEU A N 1
ATOM 590 C CA . LEU A 1 71 ? -3.013 -20.121 4.767 1.00 57.22 71 LEU A CA 1
ATOM 591 C C . LEU A 1 71 ? -1.580 -19.910 5.268 1.00 57.22 71 LEU A C 1
ATOM 593 O O . LEU A 1 71 ? -1.101 -18.782 5.353 1.00 57.22 71 LEU A O 1
ATOM 597 N N . GLY A 1 72 ? -0.938 -21.002 5.688 1.00 55.56 72 GLY A N 1
ATOM 598 C CA . GLY A 1 72 ? 0.322 -21.005 6.431 1.00 55.56 72 GLY A CA 1
ATOM 599 C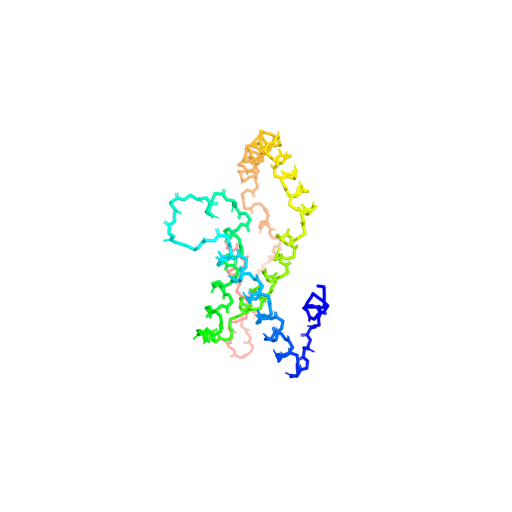 C . GLY A 1 72 ? 1.398 -20.031 5.934 1.00 55.56 72 GLY A C 1
ATOM 600 O O . GLY A 1 72 ? 1.562 -19.815 4.742 1.00 55.56 72 GLY A O 1
ATOM 601 N N . ASN A 1 73 ? 2.139 -19.456 6.885 1.00 56.44 73 ASN A N 1
ATOM 602 C CA . ASN A 1 73 ? 3.334 -18.602 6.771 1.00 56.44 73 ASN A CA 1
ATOM 603 C C . ASN A 1 73 ? 3.510 -17.727 5.507 1.00 56.44 73 ASN A C 1
ATOM 605 O O . ASN A 1 73 ? 4.634 -17.515 5.047 1.00 56.44 73 ASN A O 1
ATOM 609 N N . VAL A 1 74 ? 2.434 -17.169 4.949 1.00 62.03 74 VAL A N 1
ATOM 610 C CA . VAL A 1 74 ? 2.551 -16.173 3.883 1.00 62.03 74 VAL A CA 1
ATOM 611 C C . VAL A 1 74 ? 2.624 -14.795 4.528 1.00 62.03 74 VAL A C 1
ATOM 613 O O . VAL A 1 74 ? 1.688 -14.355 5.195 1.00 62.03 74 VAL A O 1
ATOM 616 N N . SER A 1 75 ? 3.725 -14.077 4.293 1.00 59.75 75 SER A N 1
ATOM 617 C CA . SER A 1 75 ? 3.948 -12.693 4.755 1.00 59.75 75 SER A CA 1
ATOM 618 C C . SER A 1 75 ? 2.757 -11.750 4.468 1.00 59.75 75 SER A C 1
ATOM 620 O O . SER A 1 75 ? 2.508 -10.800 5.209 1.00 59.75 75 SER A O 1
ATOM 622 N N . ALA A 1 76 ? 1.946 -12.071 3.452 1.00 62.75 76 ALA A N 1
ATOM 623 C CA . ALA A 1 76 ? 0.708 -11.378 3.098 1.00 62.75 76 ALA A CA 1
ATOM 624 C C . ALA A 1 76 ? -0.332 -11.297 4.239 1.00 62.75 76 ALA A C 1
ATOM 626 O O . ALA A 1 76 ? -1.022 -10.283 4.357 1.00 62.75 76 ALA A O 1
ATOM 627 N N . LEU A 1 77 ? -0.407 -12.300 5.127 1.00 63.62 77 LEU A N 1
ATOM 628 C CA . LEU A 1 77 ? -1.322 -12.292 6.280 1.00 63.62 77 LEU A CA 1
ATOM 629 C C . LEU A 1 77 ? -1.030 -11.142 7.259 1.00 63.62 77 LEU A C 1
ATOM 631 O O . LEU A 1 77 ? -1.934 -10.637 7.927 1.00 63.62 77 LEU A O 1
ATOM 635 N N . ARG A 1 78 ? 0.222 -10.667 7.307 1.00 67.31 78 ARG A N 1
ATOM 636 C CA . ARG A 1 78 ? 0.626 -9.510 8.117 1.00 67.31 78 ARG A CA 1
ATOM 637 C C . ARG A 1 78 ? 0.105 -8.200 7.523 1.00 67.31 78 ARG A C 1
ATOM 639 O O . ARG A 1 78 ? -0.344 -7.330 8.265 1.00 67.31 78 ARG A O 1
ATOM 646 N N . THR A 1 79 ? 0.096 -8.075 6.197 1.00 67.81 79 THR A N 1
ATOM 647 C CA . THR A 1 79 ? -0.401 -6.884 5.492 1.00 67.81 79 THR A CA 1
ATOM 648 C C . THR A 1 79 ? -1.915 -6.716 5.648 1.00 67.81 79 THR A C 1
ATOM 650 O O . THR A 1 79 ? -2.392 -5.588 5.768 1.00 67.81 79 THR A O 1
ATOM 653 N N . PHE A 1 80 ? -2.681 -7.809 5.754 1.00 66.00 80 PHE A N 1
ATOM 654 C CA . PHE A 1 80 ? -4.128 -7.729 5.997 1.00 66.00 80 PHE A CA 1
ATOM 655 C C . PHE A 1 80 ? -4.490 -7.105 7.353 1.00 66.00 80 PHE A C 1
ATOM 657 O O . PHE A 1 80 ? -5.544 -6.481 7.469 1.00 66.00 80 PHE A O 1
ATOM 664 N N . ARG A 1 81 ? -3.605 -7.158 8.359 1.00 70.00 81 ARG A N 1
ATOM 665 C CA . ARG A 1 81 ? -3.828 -6.470 9.645 1.00 70.00 81 ARG A CA 1
ATOM 666 C C . ARG A 1 81 ? -3.900 -4.951 9.475 1.00 70.00 81 ARG A C 1
ATOM 668 O O . ARG A 1 81 ? -4.740 -4.317 10.108 1.00 70.00 81 ARG A O 1
ATOM 675 N N . VAL A 1 82 ? -3.118 -4.382 8.552 1.00 73.00 82 VAL A N 1
ATOM 676 C CA . VAL A 1 82 ? -3.098 -2.937 8.249 1.00 73.00 82 VAL A CA 1
ATOM 677 C C . VAL A 1 82 ? -4.444 -2.454 7.694 1.00 73.00 82 VAL A C 1
ATOM 679 O O . VAL A 1 82 ? -4.848 -1.319 7.948 1.00 73.00 82 VAL A O 1
ATOM 682 N N . LEU A 1 83 ? -5.208 -3.325 7.025 1.00 67.75 83 LEU A N 1
ATOM 683 C CA . LEU A 1 83 ? -6.551 -2.991 6.538 1.00 67.75 83 LEU A CA 1
ATOM 684 C C . LEU A 1 83 ? -7.528 -2.660 7.681 1.00 67.75 83 LEU A C 1
ATOM 686 O O . LEU A 1 83 ? -8.433 -1.847 7.493 1.00 67.75 83 LEU A O 1
ATOM 690 N N . ARG A 1 84 ? -7.320 -3.195 8.895 1.00 69.06 84 ARG A N 1
ATOM 691 C CA . ARG A 1 84 ? -8.119 -2.827 10.079 1.00 69.06 84 ARG A CA 1
ATOM 692 C C . ARG A 1 84 ? -7.895 -1.365 10.487 1.00 69.06 84 ARG A C 1
ATOM 694 O O . ARG A 1 84 ? -8.824 -0.726 10.970 1.00 69.06 84 ARG A O 1
ATOM 701 N N . ALA A 1 85 ? -6.713 -0.794 10.236 1.00 70.69 85 ALA A N 1
ATOM 702 C CA . ALA A 1 85 ? -6.446 0.622 10.502 1.00 70.69 85 ALA A CA 1
ATOM 703 C C . ALA A 1 85 ? -7.234 1.547 9.552 1.00 70.69 85 ALA A C 1
ATOM 705 O O . ALA A 1 85 ? -7.708 2.603 9.986 1.00 70.69 85 ALA A O 1
ATOM 706 N N . LEU A 1 86 ? -7.466 1.117 8.301 1.00 69.69 86 LEU A N 1
ATOM 707 C CA . LEU A 1 86 ? -8.284 1.845 7.318 1.00 69.69 86 LEU A CA 1
ATOM 708 C C . LEU A 1 86 ? -9.748 1.989 7.758 1.00 69.69 86 LEU A C 1
ATOM 710 O O . LEU A 1 86 ? -10.400 2.971 7.405 1.00 69.69 86 LEU A O 1
ATOM 714 N N . LYS A 1 87 ? -10.255 1.084 8.605 1.00 69.31 87 LYS A N 1
ATOM 715 C CA . LYS A 1 87 ? -11.596 1.198 9.196 1.00 69.31 87 LYS A CA 1
ATOM 716 C C . LYS A 1 87 ? -11.788 2.508 9.964 1.00 69.31 87 LYS A C 1
ATOM 718 O O . LYS A 1 87 ? -12.867 3.093 9.900 1.00 69.31 87 LYS A O 1
ATOM 723 N N . THR A 1 88 ? -10.739 3.040 10.595 1.00 66.06 88 THR A N 1
ATOM 724 C CA . THR A 1 88 ? -10.779 4.332 11.310 1.00 66.06 88 THR A CA 1
ATOM 725 C C . THR A 1 88 ? -11.198 5.491 10.393 1.00 66.06 88 THR A C 1
ATOM 727 O O . THR A 1 88 ? -11.918 6.392 10.820 1.00 66.06 88 THR A O 1
ATOM 730 N N . ILE A 1 89 ? -10.829 5.429 9.108 1.00 68.50 89 ILE A N 1
ATOM 731 C CA . ILE A 1 89 ? -11.193 6.418 8.078 1.00 68.50 89 ILE A CA 1
ATOM 732 C C . ILE A 1 89 ? -12.709 6.394 7.818 1.00 68.50 89 ILE A C 1
ATOM 734 O O . ILE A 1 89 ? -13.324 7.433 7.588 1.00 68.50 89 ILE A O 1
ATOM 738 N N . SER A 1 90 ? -13.333 5.215 7.901 1.00 64.50 90 SER A N 1
ATOM 739 C CA . SER A 1 90 ? -14.777 5.040 7.700 1.00 64.50 90 SER A CA 1
ATOM 740 C C . SER A 1 90 ? -15.630 5.432 8.921 1.00 64.50 90 SER A C 1
ATOM 742 O O . SER A 1 90 ? -16.813 5.747 8.762 1.00 64.50 90 SER A O 1
ATOM 744 N N . VAL A 1 91 ? -15.042 5.442 10.124 1.00 66.69 91 VAL A N 1
ATOM 745 C CA . VAL A 1 91 ? -15.731 5.760 11.389 1.00 66.69 91 VAL A CA 1
ATOM 746 C C . VAL A 1 91 ? -15.768 7.267 11.649 1.00 66.69 91 VAL A C 1
ATOM 748 O O . VAL A 1 91 ? -16.769 7.772 12.153 1.00 66.69 91 VAL A O 1
ATOM 751 N N . ILE A 1 92 ? -14.716 8.000 11.274 1.00 76.88 92 ILE A N 1
ATOM 752 C CA . ILE A 1 92 ? -14.627 9.444 11.515 1.00 76.88 92 ILE A CA 1
ATOM 753 C C . ILE A 1 92 ? -15.194 10.205 10.303 1.00 76.88 92 ILE A C 1
ATOM 755 O O . ILE A 1 92 ? -14.598 10.165 9.224 1.00 76.88 92 ILE A O 1
ATOM 759 N N . PRO A 1 93 ? -16.310 10.946 10.445 1.00 70.25 93 PRO A N 1
ATOM 760 C CA . PRO A 1 93 ? -16.954 11.622 9.316 1.00 70.25 93 PRO A CA 1
ATOM 761 C C . PRO A 1 93 ? -16.046 12.663 8.638 1.00 70.25 93 PRO A C 1
ATOM 763 O O . PRO A 1 93 ? -16.105 12.813 7.422 1.00 70.25 93 PRO A O 1
ATOM 766 N N . GLY A 1 94 ? -15.148 13.316 9.387 1.00 75.44 94 GLY A N 1
ATOM 767 C CA . GLY A 1 94 ? -14.185 14.278 8.833 1.00 75.44 94 GLY A CA 1
ATOM 768 C C . GLY A 1 94 ? -13.148 13.663 7.882 1.00 75.44 94 GLY A C 1
ATOM 769 O O . GLY A 1 94 ? -12.754 14.301 6.909 1.00 75.44 94 GLY A O 1
ATOM 770 N N . LEU A 1 95 ? -12.747 12.405 8.101 1.00 78.19 95 LEU A N 1
ATOM 771 C CA . LEU A 1 95 ? -11.767 11.713 7.254 1.00 78.19 95 LEU A CA 1
ATOM 772 C C . LEU A 1 95 ? -12.337 11.356 5.874 1.00 78.19 95 LEU A C 1
ATOM 774 O O . LEU A 1 95 ? -11.620 11.440 4.876 1.00 78.19 95 LEU A O 1
ATOM 778 N N . LYS A 1 96 ? -13.637 11.042 5.789 1.00 79.38 96 LYS A N 1
ATOM 779 C CA . LYS A 1 96 ? -14.317 10.767 4.510 1.00 79.38 96 LYS A CA 1
ATOM 780 C C . LYS A 1 96 ? -14.284 11.969 3.573 1.00 79.38 96 LYS A C 1
ATOM 782 O O . LYS A 1 96 ? -14.023 11.812 2.381 1.00 79.38 96 LYS A O 1
ATOM 787 N N . THR A 1 97 ? -14.505 13.163 4.118 1.00 83.62 97 THR A N 1
ATOM 788 C CA . THR A 1 97 ? -14.480 14.415 3.355 1.00 83.62 97 THR A CA 1
ATOM 789 C C . THR A 1 97 ? -13.091 14.695 2.786 1.00 83.62 97 THR A C 1
ATOM 791 O O . THR A 1 97 ? -12.972 15.051 1.616 1.00 83.62 97 THR A O 1
ATOM 794 N N . ILE A 1 98 ? -12.034 14.467 3.573 1.00 87.88 98 ILE A N 1
ATOM 795 C CA . ILE A 1 98 ? -10.643 14.679 3.142 1.00 87.88 98 ILE A CA 1
ATOM 796 C C . ILE A 1 98 ? -10.278 13.738 1.989 1.00 87.88 98 ILE A C 1
ATOM 798 O O . ILE A 1 98 ? -9.762 14.184 0.967 1.00 87.88 98 ILE A O 1
ATOM 802 N N . VAL A 1 99 ? -10.579 12.443 2.116 1.00 85.94 99 VAL A N 1
ATOM 803 C CA . VAL A 1 99 ? -10.290 11.463 1.056 1.00 85.94 99 VAL A CA 1
ATOM 804 C C . VAL A 1 99 ? -11.118 11.746 -0.198 1.00 85.94 99 VAL A C 1
ATOM 806 O O . VAL A 1 99 ? -10.599 11.653 -1.308 1.00 85.94 99 VAL A O 1
ATOM 809 N N . GLY A 1 100 ? -12.381 12.152 -0.041 1.00 86.38 100 GLY A N 1
ATOM 810 C CA . GLY A 1 100 ? -13.218 12.584 -1.161 1.00 86.38 100 GLY A CA 1
ATOM 811 C C . GLY A 1 100 ? -12.618 13.779 -1.912 1.00 86.38 100 GLY A C 1
ATOM 812 O O . GLY A 1 100 ? -12.518 13.742 -3.140 1.00 86.38 100 GLY A O 1
ATOM 813 N N . ALA A 1 101 ? -12.145 14.795 -1.184 1.00 88.88 101 ALA A N 1
ATOM 814 C CA . ALA A 1 101 ? -11.462 15.954 -1.759 1.00 88.88 101 ALA A CA 1
ATOM 815 C C . ALA A 1 101 ? -10.136 15.576 -2.444 1.00 88.88 101 ALA A C 1
ATOM 817 O O . ALA A 1 101 ? -9.829 16.082 -3.527 1.00 88.88 101 ALA A O 1
ATOM 818 N N . LEU A 1 102 ? -9.371 14.645 -1.864 1.00 90.31 102 LEU A N 1
ATOM 819 C CA . LEU A 1 102 ? -8.143 14.125 -2.467 1.00 90.31 102 LEU A CA 1
ATOM 820 C C . LEU A 1 102 ? -8.433 13.417 -3.798 1.00 90.31 102 LEU A C 1
ATOM 822 O O . LEU A 1 102 ? -7.825 13.746 -4.813 1.00 90.31 102 LEU A O 1
ATOM 826 N N . ILE A 1 103 ? -9.405 12.499 -3.827 1.00 89.81 103 ILE A N 1
ATOM 827 C CA . ILE A 1 103 ? -9.803 11.779 -5.049 1.00 89.81 103 ILE A CA 1
ATOM 828 C C . ILE A 1 103 ? -10.298 12.761 -6.117 1.00 89.81 103 ILE A C 1
ATOM 830 O O . ILE A 1 103 ? -9.965 12.628 -7.295 1.00 89.81 103 ILE A O 1
ATOM 834 N N . GLN A 1 104 ? -11.070 13.773 -5.721 1.00 90.38 104 GLN A N 1
ATOM 835 C CA . GLN A 1 104 ? -11.520 14.816 -6.638 1.00 90.38 104 GLN A CA 1
ATOM 836 C C . GLN A 1 104 ? -10.347 15.624 -7.211 1.00 90.38 104 GLN A C 1
ATOM 838 O O . GLN A 1 104 ? -10.368 15.983 -8.388 1.00 90.38 104 GLN A O 1
ATOM 843 N N . SER A 1 105 ? -9.309 15.867 -6.410 1.00 90.69 105 SER A N 1
ATOM 844 C CA . SER A 1 105 ? -8.095 16.563 -6.847 1.00 90.69 105 SER A CA 1
ATOM 845 C C . SER A 1 105 ? -7.290 15.720 -7.838 1.00 90.69 105 SER A C 1
ATOM 847 O O . SER A 1 105 ? -6.864 16.234 -8.869 1.00 90.69 105 SER A O 1
ATOM 849 N N . VAL A 1 106 ? -7.175 14.407 -7.606 1.00 90.75 106 VAL A N 1
ATOM 850 C CA . VAL A 1 106 ? -6.534 13.472 -8.551 1.00 90.75 106 VAL A CA 1
ATOM 851 C C . VAL A 1 106 ? -7.279 13.438 -9.886 1.00 90.75 106 VAL A C 1
ATOM 853 O O . VAL A 1 106 ? -6.649 13.477 -10.938 1.00 90.75 106 VAL A O 1
ATOM 856 N N . LYS A 1 107 ? -8.619 13.447 -9.874 1.00 89.75 107 LYS A N 1
ATOM 857 C CA . LYS A 1 107 ? -9.409 13.510 -11.116 1.00 89.75 107 LYS A CA 1
ATOM 858 C C . LYS A 1 107 ? -9.105 14.765 -11.937 1.00 89.75 107 LYS A C 1
ATOM 860 O O . LYS A 1 107 ? -9.012 14.665 -13.155 1.00 89.75 107 LYS A O 1
ATOM 865 N N . LYS A 1 108 ? -8.896 15.919 -11.296 1.00 89.25 108 LYS A N 1
ATOM 866 C CA . LYS A 1 108 ? -8.503 17.160 -11.991 1.00 89.25 108 LYS A CA 1
ATOM 867 C C . LYS A 1 108 ? -7.078 17.109 -12.551 1.00 89.25 108 LYS A C 1
ATOM 869 O O . LYS A 1 108 ? -6.817 17.729 -13.571 1.00 89.25 108 LYS A O 1
ATOM 874 N N . LEU A 1 109 ? -6.181 16.356 -11.914 1.00 90.25 109 LEU A N 1
ATOM 875 C CA . LEU A 1 109 ? -4.809 16.143 -12.386 1.00 90.25 109 LEU A CA 1
ATOM 876 C C . LEU A 1 109 ? -4.684 15.025 -13.436 1.00 90.25 109 LEU A C 1
ATOM 878 O O . LEU A 1 109 ? -3.597 14.834 -13.975 1.00 90.25 109 LEU A O 1
ATOM 882 N N . SER A 1 110 ? -5.761 14.289 -13.736 1.00 92.56 110 SER A N 1
ATOM 883 C CA . SER A 1 110 ? -5.717 13.139 -14.655 1.00 92.56 110 SER A CA 1
ATOM 884 C C . SER A 1 110 ? -5.240 13.504 -16.062 1.00 92.56 110 SER A C 1
ATOM 886 O O . SER A 1 110 ? -4.462 12.756 -16.643 1.00 92.56 110 SER A O 1
ATOM 888 N N . ASP A 1 111 ? -5.621 14.676 -16.568 1.00 94.25 111 ASP A N 1
ATOM 889 C CA . ASP A 1 111 ? -5.181 15.175 -17.875 1.00 94.25 111 ASP A CA 1
ATOM 890 C C . ASP A 1 111 ? -3.654 15.388 -17.913 1.00 94.25 111 ASP A C 1
ATOM 892 O O . ASP A 1 111 ? -2.939 14.846 -18.758 1.00 94.25 111 ASP A O 1
ATOM 896 N N . VAL A 1 112 ? -3.116 16.054 -16.885 1.00 95.81 112 VAL A N 1
ATOM 897 C CA . VAL A 1 112 ? -1.668 16.262 -16.719 1.00 95.81 112 VAL A CA 1
ATOM 898 C C . VAL A 1 112 ? -0.929 14.932 -16.533 1.00 95.81 112 VAL A C 1
ATOM 900 O O . VAL A 1 112 ? 0.173 14.755 -17.054 1.00 95.81 112 VAL A O 1
ATOM 903 N N . MET A 1 113 ? -1.526 13.973 -15.820 1.00 95.00 113 MET A N 1
ATOM 904 C CA . MET A 1 113 ? -0.956 12.636 -15.644 1.00 95.00 113 MET A CA 1
ATOM 905 C C . MET A 1 113 ? -0.855 11.890 -16.980 1.00 95.00 113 MET A C 1
ATOM 907 O O . MET A 1 113 ? 0.191 11.308 -17.260 1.00 95.00 113 MET A O 1
ATOM 911 N N . ILE A 1 114 ? -1.892 11.945 -17.822 1.00 95.88 114 ILE A N 1
ATOM 912 C CA . ILE A 1 114 ? -1.888 11.318 -19.153 1.00 95.88 114 ILE A CA 1
ATOM 913 C C . ILE A 1 114 ? -0.815 11.958 -20.037 1.00 95.88 114 ILE A C 1
ATOM 915 O O . ILE A 1 114 ? -0.015 11.236 -20.633 1.00 95.88 114 ILE A O 1
ATOM 919 N N . LEU A 1 115 ? -0.737 13.293 -20.067 1.00 95.81 115 LEU A N 1
ATOM 920 C CA . LEU A 1 115 ? 0.298 14.012 -20.812 1.00 95.81 115 LEU A CA 1
ATOM 921 C C . LEU A 1 115 ? 1.708 13.621 -20.344 1.00 95.81 115 LEU A C 1
ATOM 923 O O . LEU A 1 115 ? 2.594 13.384 -21.164 1.00 95.81 115 LEU A O 1
ATOM 927 N N . THR A 1 116 ? 1.906 13.506 -19.029 1.00 96.38 116 THR A N 1
ATOM 928 C CA . THR A 1 116 ? 3.193 13.125 -18.433 1.00 96.38 116 THR A CA 1
ATOM 929 C C . THR A 1 116 ? 3.573 11.697 -18.815 1.00 96.38 116 THR A C 1
ATOM 931 O O . THR A 1 116 ? 4.692 11.465 -19.262 1.00 96.38 116 THR A O 1
ATOM 934 N N . VAL A 1 117 ? 2.648 10.739 -18.699 1.00 97.19 117 VAL A N 1
ATOM 935 C CA . VAL A 1 117 ? 2.889 9.338 -19.080 1.00 97.19 117 VAL A CA 1
ATOM 936 C C . VAL A 1 117 ? 3.186 9.223 -20.574 1.00 97.19 117 VAL A C 1
ATOM 938 O O . VAL A 1 117 ? 4.127 8.529 -20.955 1.00 97.19 117 VAL A O 1
ATOM 941 N N . PHE A 1 118 ? 2.446 9.943 -21.418 1.00 97.75 118 PHE A N 1
ATOM 942 C CA . PHE A 1 118 ? 2.704 9.985 -22.854 1.00 97.75 118 PHE A CA 1
ATOM 943 C C . PHE A 1 118 ? 4.105 10.532 -23.154 1.00 97.75 118 PHE A C 1
ATOM 945 O O . PHE A 1 118 ? 4.894 9.879 -23.836 1.00 97.75 118 PHE A O 1
ATOM 952 N N . CYS A 1 119 ? 4.458 11.679 -22.576 1.00 97.38 119 CYS A N 1
ATOM 953 C CA . CYS A 1 119 ? 5.764 12.301 -22.761 1.00 97.38 119 CYS A CA 1
ATOM 954 C C . CYS A 1 119 ? 6.912 11.387 -22.298 1.00 97.38 119 CYS A C 1
ATOM 956 O O . CYS A 1 119 ? 7.894 11.206 -23.019 1.00 97.38 119 CYS A O 1
ATOM 958 N N . LEU A 1 120 ? 6.770 10.767 -21.121 1.00 97.56 120 LEU A N 1
ATOM 959 C CA . LEU A 1 120 ? 7.743 9.810 -20.595 1.00 97.56 120 LEU A CA 1
ATOM 960 C C . LEU A 1 120 ? 7.869 8.581 -21.495 1.00 97.56 120 LEU A C 1
ATOM 962 O O . LEU A 1 120 ? 8.981 8.105 -21.698 1.00 97.56 120 LEU A O 1
ATOM 966 N N . SER A 1 121 ? 6.771 8.089 -22.072 1.00 97.69 121 SER A N 1
ATOM 967 C CA . SER A 1 121 ? 6.812 6.943 -22.986 1.00 97.69 121 SER A CA 1
ATOM 968 C C . SER A 1 121 ? 7.586 7.248 -24.275 1.00 97.69 121 SER A C 1
ATOM 970 O O . SER A 1 121 ? 8.416 6.442 -24.689 1.00 97.69 121 SER A O 1
ATOM 972 N N . VAL A 1 122 ? 7.401 8.435 -24.867 1.00 97.75 122 VAL A N 1
ATOM 973 C CA . VAL A 1 122 ? 8.137 8.859 -26.071 1.00 97.75 122 VAL A CA 1
ATOM 974 C C . VAL A 1 122 ? 9.628 8.984 -25.769 1.00 97.75 122 VAL A C 1
ATOM 976 O O . VAL A 1 122 ? 10.454 8.423 -26.490 1.00 97.75 122 VAL A O 1
ATOM 979 N N . PHE A 1 123 ? 9.986 9.652 -24.668 1.00 96.88 123 PHE A N 1
ATOM 980 C CA . PHE A 1 123 ? 11.384 9.747 -24.250 1.00 96.88 123 PHE A CA 1
ATOM 981 C C . PHE A 1 123 ? 11.986 8.388 -23.892 1.00 96.88 123 PHE A C 1
ATOM 983 O O . PHE A 1 123 ? 13.152 8.154 -24.199 1.00 96.88 123 PHE A O 1
ATOM 990 N N . ALA A 1 124 ? 11.212 7.475 -23.302 1.00 96.88 124 ALA A N 1
ATOM 991 C CA . ALA A 1 124 ? 11.671 6.125 -23.003 1.00 96.88 124 ALA A CA 1
ATOM 992 C C . ALA A 1 124 ? 11.959 5.324 -24.279 1.00 96.88 124 ALA A C 1
ATOM 994 O O . ALA A 1 124 ? 12.957 4.616 -24.319 1.00 96.88 124 ALA A O 1
ATOM 995 N N . LEU A 1 125 ? 11.148 5.457 -25.336 1.00 96.31 125 LEU A N 1
ATOM 996 C CA . LEU A 1 125 ? 11.402 4.793 -26.621 1.00 96.31 125 LEU A CA 1
ATOM 997 C C . LEU A 1 125 ? 12.651 5.343 -27.316 1.00 96.31 125 LEU A C 1
ATOM 999 O O . LEU A 1 125 ? 13.473 4.568 -27.803 1.00 96.31 125 LEU A O 1
ATOM 1003 N N . ILE A 1 126 ? 12.819 6.667 -27.316 1.00 96.38 126 ILE A N 1
ATOM 1004 C CA . ILE A 1 126 ? 14.018 7.320 -27.859 1.00 96.38 126 ILE A CA 1
ATOM 1005 C C . ILE A 1 126 ? 15.253 6.903 -27.050 1.00 96.38 126 ILE A C 1
ATOM 1007 O O . ILE A 1 126 ? 16.261 6.491 -27.619 1.00 96.38 126 ILE A O 1
ATOM 1011 N N . GLY A 1 127 ? 15.166 6.953 -25.719 1.00 94.44 127 GLY A N 1
ATOM 1012 C CA . GLY A 1 127 ? 16.239 6.551 -24.813 1.00 94.44 127 GLY A CA 1
ATOM 1013 C C . GLY A 1 127 ? 16.587 5.070 -24.937 1.00 94.44 127 GLY A C 1
ATOM 1014 O O . GLY A 1 127 ? 17.763 4.722 -24.943 1.00 94.44 127 GLY A O 1
ATOM 1015 N N . LEU A 1 128 ? 15.592 4.199 -25.111 1.00 94.56 128 LEU A N 1
ATOM 1016 C CA . LEU A 1 128 ? 15.820 2.777 -25.337 1.00 94.56 128 LEU A CA 1
ATOM 1017 C C . LEU A 1 128 ? 16.591 2.550 -26.636 1.00 94.56 128 LEU A C 1
ATOM 1019 O O . LEU A 1 128 ? 17.548 1.793 -26.615 1.00 94.56 128 LEU A O 1
ATOM 1023 N N . GLN A 1 129 ? 16.225 3.214 -27.735 1.00 91.94 129 GLN A N 1
ATOM 1024 C CA . GLN A 1 129 ? 16.931 3.075 -29.015 1.00 91.94 129 GLN A CA 1
ATOM 1025 C C . GLN A 1 129 ? 18.348 3.664 -28.969 1.00 91.94 129 GLN A C 1
ATOM 1027 O O . GLN A 1 129 ? 19.270 3.072 -29.524 1.00 91.94 129 GLN A O 1
ATOM 1032 N N . LEU A 1 130 ? 18.544 4.792 -28.277 1.00 90.69 130 LEU A N 1
ATOM 1033 C CA . LEU A 1 130 ? 19.854 5.441 -28.143 1.00 90.69 130 LEU A CA 1
ATOM 1034 C C . LEU A 1 130 ? 20.810 4.693 -27.207 1.00 90.69 130 LEU A C 1
ATOM 1036 O O . LEU A 1 130 ? 22.015 4.675 -27.446 1.00 90.69 130 LEU A O 1
ATOM 1040 N N . PHE A 1 131 ? 20.292 4.089 -26.137 1.00 86.75 131 PHE A N 1
ATOM 1041 C CA . PHE A 1 131 ? 21.099 3.450 -25.096 1.00 86.75 131 PHE A CA 1
ATOM 1042 C C . PHE A 1 131 ? 20.939 1.928 -25.050 1.00 86.75 131 PHE A C 1
ATOM 1044 O O . PHE A 1 131 ? 21.363 1.299 -24.075 1.00 86.75 131 PHE A O 1
ATOM 1051 N N . MET A 1 132 ? 20.369 1.314 -26.095 1.00 86.62 132 MET A N 1
ATOM 1052 C CA . MET A 1 132 ? 20.222 -0.140 -26.179 1.00 86.62 132 MET A CA 1
ATOM 1053 C C . MET A 1 132 ? 21.597 -0.804 -26.063 1.00 86.62 132 MET A C 1
ATOM 1055 O O . MET A 1 132 ? 22.475 -0.599 -26.895 1.00 86.62 132 MET A O 1
ATOM 1059 N N . GLY A 1 133 ? 21.810 -1.575 -24.996 1.00 82.25 133 GLY A N 1
ATOM 1060 C CA . GLY A 1 133 ? 23.065 -2.294 -24.753 1.00 82.25 133 GLY A CA 1
ATOM 1061 C C . GLY A 1 133 ? 24.256 -1.432 -24.310 1.00 82.25 133 GLY A C 1
ATOM 1062 O O . GLY A 1 133 ? 25.190 -1.977 -23.731 1.00 82.25 133 GLY A O 1
ATOM 1063 N N . ASN A 1 134 ? 24.217 -0.104 -24.470 1.00 82.81 134 ASN A N 1
ATOM 1064 C CA . ASN A 1 134 ? 25.354 0.775 -24.160 1.00 82.81 134 ASN A CA 1
ATOM 1065 C C . ASN A 1 134 ? 25.709 0.804 -22.660 1.00 82.81 134 ASN A C 1
ATOM 1067 O O . ASN A 1 134 ? 26.877 0.893 -22.291 1.00 82.81 134 ASN A O 1
ATOM 1071 N N . LEU A 1 135 ? 24.711 0.661 -21.778 1.00 81.50 135 LEU A N 1
ATOM 1072 C CA . LEU A 1 135 ? 24.919 0.570 -20.322 1.00 81.50 135 LEU A CA 1
ATOM 1073 C C . LEU A 1 135 ? 25.552 -0.760 -19.874 1.00 81.50 135 LEU A C 1
ATOM 1075 O O . LEU A 1 135 ? 25.921 -0.903 -18.711 1.00 81.50 135 LEU A O 1
ATOM 1079 N N . ARG A 1 136 ? 25.675 -1.739 -20.779 1.00 80.81 136 ARG A N 1
ATOM 1080 C CA . ARG A 1 136 ? 26.294 -3.041 -20.503 1.00 80.81 136 ARG A CA 1
ATOM 1081 C C . ARG A 1 136 ? 27.770 -3.091 -20.905 1.00 80.81 136 ARG A C 1
ATOM 1083 O O . ARG A 1 136 ? 28.421 -4.102 -20.654 1.00 80.81 136 ARG A O 1
ATOM 1090 N N . ASN A 1 137 ? 28.302 -2.009 -21.480 1.00 81.69 137 ASN A N 1
ATOM 1091 C CA . ASN A 1 137 ? 29.712 -1.901 -21.835 1.00 81.69 137 ASN A CA 1
ATOM 1092 C C . ASN A 1 137 ? 30.584 -2.016 -20.577 1.00 81.69 137 ASN A C 1
ATOM 1094 O O . ASN A 1 137 ? 30.429 -1.260 -19.617 1.00 81.69 137 ASN A O 1
ATOM 1098 N N . LYS A 1 138 ? 31.508 -2.976 -20.589 1.00 79.75 138 LYS A N 1
ATOM 1099 C CA . LYS A 1 138 ? 32.473 -3.237 -19.517 1.00 79.75 138 LYS A CA 1
ATOM 1100 C C . LYS A 1 138 ? 33.870 -3.244 -20.130 1.00 79.75 138 LYS A C 1
ATOM 1102 O O . LYS A 1 138 ? 34.070 -3.834 -21.189 1.00 79.75 138 LYS A O 1
ATOM 1107 N N . CYS A 1 139 ? 34.838 -2.618 -19.469 1.00 80.94 139 CYS A N 1
ATOM 1108 C CA . CYS A 1 139 ? 36.239 -2.736 -19.864 1.00 80.94 139 CYS A CA 1
ATOM 1109 C C . CYS A 1 139 ? 36.770 -4.081 -19.363 1.00 80.94 139 CYS A C 1
ATOM 1111 O O . CYS A 1 139 ? 36.848 -4.302 -18.155 1.00 80.94 139 CYS A O 1
ATOM 1113 N N . VAL A 1 140 ? 37.114 -4.975 -20.284 1.00 78.19 140 VAL A N 1
ATOM 1114 C CA . VAL A 1 140 ? 37.753 -6.260 -19.978 1.00 78.19 140 VAL A CA 1
ATOM 1115 C C . VAL A 1 140 ? 39.227 -6.193 -20.372 1.00 78.19 140 VAL A C 1
ATOM 1117 O O . VAL A 1 140 ? 39.573 -5.613 -21.401 1.00 78.19 140 VAL A O 1
ATOM 1120 N N . PHE A 1 141 ? 40.108 -6.744 -19.540 1.00 76.75 141 PHE A N 1
ATOM 1121 C CA . PHE A 1 141 ? 41.540 -6.814 -19.829 1.00 76.75 141 PHE A CA 1
ATOM 1122 C C . PHE A 1 141 ? 41.820 -7.929 -20.851 1.00 76.75 141 PHE A C 1
ATOM 1124 O O . PHE A 1 141 ? 41.257 -9.019 -20.739 1.00 76.75 141 PHE A O 1
ATOM 1131 N N . TRP A 1 142 ? 42.677 -7.664 -21.844 1.00 74.88 142 TRP A N 1
ATOM 1132 C CA . TRP A 1 142 ? 43.044 -8.625 -22.893 1.00 74.88 142 TRP A CA 1
ATOM 1133 C C . TRP A 1 142 ? 44.571 -8.819 -22.930 1.00 74.88 142 TRP A C 1
ATOM 1135 O O . TRP A 1 142 ? 45.281 -7.810 -22.914 1.00 74.88 142 TRP A O 1
ATOM 1145 N N . PRO A 1 143 ? 45.106 -10.056 -23.022 1.00 77.75 143 PRO A N 1
ATOM 1146 C CA . PRO A 1 143 ? 44.408 -11.344 -23.112 1.00 77.75 143 PRO A CA 1
ATOM 1147 C C . PRO A 1 143 ? 43.815 -11.814 -21.777 1.00 77.75 143 PRO A C 1
ATOM 1149 O O . PRO A 1 143 ? 44.396 -11.612 -20.714 1.00 77.75 143 PRO A O 1
ATOM 1152 N N . ILE A 1 144 ? 42.660 -12.483 -21.848 1.00 68.19 144 ILE A N 1
ATOM 1153 C CA . ILE A 1 144 ? 42.028 -13.120 -20.686 1.00 68.19 144 ILE A CA 1
ATOM 1154 C C . ILE A 1 144 ? 42.916 -14.294 -20.265 1.00 68.19 144 ILE A C 1
ATOM 1156 O O . ILE A 1 144 ? 43.139 -15.219 -21.051 1.00 68.19 144 ILE A O 1
ATOM 1160 N N . ASN A 1 145 ? 43.426 -14.266 -19.035 1.00 66.12 145 ASN A N 1
ATOM 1161 C CA . ASN A 1 145 ? 44.261 -15.340 -18.509 1.00 66.12 145 ASN A CA 1
ATOM 1162 C C . ASN A 1 145 ? 43.367 -16.540 -18.144 1.00 66.12 145 ASN A C 1
ATOM 1164 O O . ASN A 1 145 ? 42.835 -16.636 -17.040 1.00 66.12 145 ASN A O 1
ATOM 1168 N N . MET A 1 146 ? 43.139 -17.438 -19.110 1.00 63.59 146 MET A N 1
ATOM 1169 C CA . MET A 1 146 ? 42.217 -18.581 -18.977 1.00 63.59 146 MET A CA 1
ATOM 1170 C C . MET A 1 146 ? 42.623 -19.586 -17.885 1.00 63.59 146 MET A C 1
ATOM 1172 O O . MET A 1 146 ? 41.831 -20.448 -17.516 1.00 63.59 146 MET A O 1
ATOM 1176 N N . THR A 1 147 ? 43.830 -19.471 -17.332 1.00 59.81 147 THR A N 1
ATOM 1177 C CA . THR A 1 147 ? 44.318 -20.270 -16.201 1.00 59.81 147 THR A CA 1
ATOM 1178 C C . THR A 1 147 ? 43.532 -20.045 -14.904 1.00 59.81 147 THR A C 1
ATOM 1180 O O . THR A 1 147 ? 43.514 -20.947 -14.077 1.00 59.81 147 THR A O 1
ATOM 1183 N N . GLU A 1 148 ? 42.818 -18.923 -14.738 1.00 59.47 148 GLU A N 1
ATOM 1184 C CA . GLU A 1 148 ? 41.922 -18.680 -13.585 1.00 59.47 148 GLU A CA 1
ATOM 1185 C C . GLU A 1 148 ? 40.491 -19.228 -13.774 1.00 59.47 148 GLU A C 1
ATOM 1187 O O . GLU A 1 148 ? 39.639 -19.094 -12.893 1.00 59.47 148 GLU A O 1
ATOM 1192 N N . GLN A 1 149 ? 40.180 -19.853 -14.918 1.00 61.78 149 GLN A N 1
ATOM 1193 C CA . GLN A 1 149 ? 38.840 -20.402 -15.177 1.00 61.78 149 GLN A CA 1
ATOM 1194 C C . GLN A 1 149 ? 38.554 -21.696 -14.409 1.00 61.78 149 GLN A C 1
ATOM 1196 O O . GLN A 1 149 ? 37.393 -22.097 -14.305 1.00 61.78 149 GLN A O 1
ATOM 1201 N N . TYR A 1 150 ? 39.582 -22.337 -13.855 1.00 61.97 150 TYR A N 1
ATOM 1202 C CA . TYR A 1 150 ? 39.457 -23.547 -13.054 1.00 61.97 150 TYR A CA 1
ATOM 1203 C C . TYR A 1 150 ? 40.102 -23.307 -11.692 1.00 61.97 150 TYR A C 1
ATOM 1205 O O . TYR A 1 150 ? 41.276 -22.958 -11.604 1.00 61.97 150 TYR A O 1
ATOM 1213 N N . LEU A 1 151 ? 39.320 -23.479 -10.628 1.00 66.88 151 LEU A N 1
ATOM 1214 C CA . LEU A 1 151 ? 39.851 -23.525 -9.267 1.00 66.88 151 LEU A CA 1
ATOM 1215 C C . LEU A 1 151 ? 40.688 -24.807 -9.113 1.00 66.88 151 LEU A C 1
ATOM 1217 O O . LEU A 1 151 ? 40.422 -25.793 -9.801 1.00 66.88 151 LEU A O 1
ATOM 1221 N N . GLU A 1 152 ? 41.644 -24.844 -8.180 1.00 67.69 152 GLU A N 1
ATOM 1222 C CA . GLU A 1 152 ? 42.500 -26.028 -7.929 1.00 67.69 152 GLU A CA 1
ATOM 1223 C C . GLU A 1 152 ? 41.702 -27.325 -7.659 1.00 67.69 152 GLU A C 1
ATOM 1225 O O . GLU A 1 152 ? 42.207 -28.425 -7.861 1.00 67.69 152 GLU A O 1
ATOM 1230 N N . ASN A 1 153 ? 40.422 -27.203 -7.286 1.00 71.62 153 ASN A N 1
ATOM 1231 C CA . ASN A 1 153 ? 39.480 -28.309 -7.090 1.00 71.62 153 ASN A CA 1
ATOM 1232 C C . ASN A 1 153 ? 38.776 -28.796 -8.378 1.00 71.62 153 ASN A C 1
ATOM 1234 O O . ASN A 1 153 ? 37.835 -29.585 -8.299 1.00 71.62 153 ASN A O 1
ATOM 1238 N N . GLY A 1 154 ? 39.167 -28.315 -9.563 1.00 67.44 154 GLY A N 1
ATOM 1239 C CA . GLY A 1 154 ? 38.582 -28.708 -10.854 1.00 67.44 154 GLY A CA 1
ATOM 1240 C C . GLY A 1 154 ? 37.179 -28.149 -11.131 1.00 67.44 154 GLY A C 1
ATOM 1241 O O . GLY A 1 154 ? 36.601 -28.414 -12.185 1.00 67.44 154 GLY A O 1
ATOM 1242 N N . SER A 1 155 ? 36.620 -27.355 -10.216 1.00 69.88 155 SER A N 1
ATOM 1243 C CA . SER A 1 155 ? 35.385 -26.601 -10.423 1.00 69.88 155 SER A CA 1
ATOM 1244 C C . SER A 1 155 ? 35.631 -25.384 -11.320 1.00 69.88 155 SER A C 1
ATOM 1246 O O . SER A 1 155 ? 36.659 -24.710 -11.218 1.00 69.88 155 SER A O 1
ATOM 1248 N N . ARG A 1 156 ? 34.667 -25.089 -12.206 1.00 64.62 156 ARG A N 1
ATOM 1249 C CA . ARG A 1 156 ? 34.667 -23.858 -13.011 1.00 64.62 156 ARG A CA 1
ATOM 1250 C C . ARG A 1 156 ? 34.627 -22.660 -12.060 1.00 64.62 156 ARG A C 1
ATOM 1252 O O . ARG A 1 156 ? 33.724 -22.579 -11.232 1.00 64.62 156 ARG A O 1
ATOM 1259 N N . GLY A 1 157 ? 35.625 -21.787 -12.156 1.00 70.75 157 GLY A N 1
ATOM 1260 C CA . GLY A 1 157 ? 35.701 -20.523 -11.433 1.00 70.75 157 GLY A CA 1
ATOM 1261 C C . GLY A 1 157 ? 34.742 -19.494 -12.035 1.00 70.75 157 GLY A C 1
ATOM 1262 O O . GLY A 1 157 ? 33.531 -19.698 -12.067 1.00 70.75 157 GLY A O 1
ATOM 1263 N N . PHE A 1 158 ? 35.276 -18.374 -12.521 1.00 69.50 158 PHE A N 1
ATOM 1264 C CA . PHE A 1 158 ? 34.475 -17.298 -13.106 1.00 69.50 158 PHE A CA 1
ATOM 1265 C C . PHE A 1 158 ? 34.157 -17.554 -14.589 1.00 69.50 158 PHE A C 1
ATOM 1267 O O . PHE A 1 158 ? 3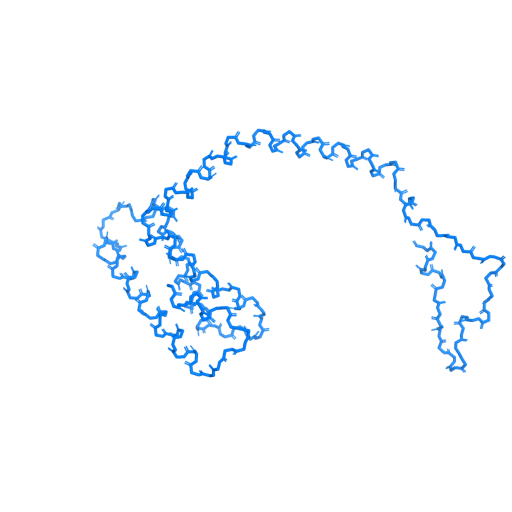5.061 -17.702 -15.416 1.00 69.50 158 PHE A O 1
ATOM 1274 N N . ASP A 1 159 ? 32.868 -17.576 -14.938 1.00 71.56 159 ASP A N 1
ATOM 1275 C CA . ASP A 1 159 ? 32.416 -17.766 -16.317 1.00 71.56 159 ASP A CA 1
ATOM 1276 C C . ASP A 1 159 ? 32.422 -16.439 -17.095 1.00 71.56 159 ASP A C 1
ATOM 1278 O O . ASP A 1 159 ? 31.446 -15.684 -17.141 1.00 71.56 159 ASP A O 1
ATOM 1282 N N . TRP A 1 160 ? 33.555 -16.163 -17.740 1.00 67.88 160 TRP A N 1
ATOM 1283 C CA . TRP A 1 160 ? 33.728 -15.001 -18.610 1.00 67.88 160 TRP A CA 1
ATOM 1284 C C . TRP A 1 160 ? 32.742 -14.977 -19.788 1.00 67.88 160 TRP A C 1
ATOM 1286 O O . TRP A 1 160 ? 32.425 -13.895 -20.277 1.00 67.88 160 TRP A O 1
ATOM 1296 N N . SER A 1 161 ? 32.213 -16.128 -20.223 1.00 68.12 161 SER A N 1
ATOM 1297 C CA . SER A 1 161 ? 31.245 -16.178 -21.324 1.00 68.12 161 SER A CA 1
ATOM 1298 C C . SER A 1 161 ? 29.883 -15.612 -20.915 1.00 68.12 161 SER A C 1
ATOM 1300 O O . SER A 1 161 ? 29.271 -14.883 -21.689 1.00 68.12 161 SER A O 1
ATOM 1302 N N . GLN A 1 162 ? 29.453 -15.847 -19.671 1.00 70.31 162 GLN A N 1
ATOM 1303 C CA . GLN A 1 162 ? 28.220 -15.282 -19.115 1.00 70.31 162 GLN A CA 1
ATOM 1304 C C . GLN A 1 162 ? 28.361 -13.789 -18.774 1.00 70.31 162 GLN A C 1
ATOM 1306 O O . GLN A 1 162 ? 27.382 -13.051 -18.803 1.00 70.31 162 GLN A O 1
ATOM 1311 N N . PHE A 1 163 ? 29.571 -13.332 -18.444 1.00 67.25 163 PHE A N 1
ATOM 1312 C CA . PHE A 1 163 ? 29.837 -11.931 -18.105 1.00 67.25 163 PHE A CA 1
ATOM 1313 C C . PHE A 1 163 ? 29.926 -11.006 -19.329 1.00 67.25 163 PHE A C 1
ATOM 1315 O O . PHE A 1 163 ? 29.637 -9.812 -19.220 1.00 67.25 163 PHE A O 1
ATOM 1322 N N . ILE A 1 164 ? 30.352 -11.545 -20.475 1.00 66.31 164 ILE A N 1
ATOM 1323 C CA . ILE A 1 164 ? 30.494 -10.809 -21.740 1.00 66.31 164 ILE A CA 1
ATOM 1324 C C . ILE A 1 164 ? 29.161 -10.740 -22.511 1.00 66.31 164 ILE A C 1
ATOM 1326 O O . ILE A 1 164 ? 28.925 -9.758 -23.218 1.00 66.31 164 ILE A O 1
ATOM 1330 N N . ASN A 1 165 ? 28.302 -11.758 -22.383 1.00 61.16 165 ASN A N 1
ATOM 1331 C CA . ASN A 1 165 ? 27.063 -11.908 -23.160 1.00 61.16 165 ASN A CA 1
ATOM 1332 C C . ASN A 1 165 ? 25.827 -11.279 -22.507 1.00 61.16 165 ASN A C 1
ATOM 1334 O O . ASN A 1 165 ? 24.865 -10.984 -23.253 1.00 61.16 165 ASN A O 1
#